Protein AF-A0A0G1FTA7-F1 (afdb_monomer)

Sequence (107 aa):
MQTLLKISLTAVGEYDKNKLSAQDKYTGKTVQTTGYIKNISNDITGKYYLSLNPNNDQYYFGTTIACYFNEKGDLTTLSNGQSVTVVGTMRDMSIGIIDMQDCQLVK

Foldseek 3Di:
DQDEAEDECCLLVVCVVPQVVSCVVAAFHKYKYKFFFLDWDADPVRWTWTWGDSALDNPDPAATETATEPDCPVSVVDDGSDMFIKIFGWHHDDPSYTYGYHIDTDD

Nearest PDB structures (foldseek):
  8tc9-assembly1_D  TM=6.234E-01  e=1.248E-04  Homo sapiens
  8h53-assembly1_D  TM=6.186E-01  e=1.418E-04  Homo sapiens
  8h53-assembly1_A  TM=6.164E-01  e=1.832E-04  Homo sapiens
  8tc7-assembly2_C  TM=5.902E-01  e=1.330E-04  Homo sapiens
  5xix-assembly2_C  TM=6.291E-01  e=7.971E-04  Homo sapiens

Secondary structure (DSSP, 8-state):
-PPPEE--THHHHHHHH-HHHHHHHHTT-EEEEEEEEEEEEE-TT--EEEEEESSS-TT--S-EEEEEES-SGGGGG--TT-EEEEEEEEEEEETTEEEEEEEEE--

Structure (mmCIF, N/CA/C/O backbone):
data_AF-A0A0G1FTA7-F1
#
_entry.id   AF-A0A0G1FTA7-F1
#
loop_
_atom_site.group_PDB
_atom_site.id
_atom_site.type_symbol
_atom_site.label_atom_id
_atom_site.label_alt_id
_atom_site.label_comp_id
_atom_site.label_asym_id
_atom_site.label_entity_id
_atom_site.label_seq_id
_atom_site.pdbx_PDB_ins_code
_atom_site.Cartn_x
_atom_site.Cartn_y
_atom_site.Cartn_z
_atom_site.occupancy
_atom_site.B_iso_or_equiv
_atom_site.auth_seq_id
_atom_site.auth_comp_id
_atom_site.auth_asym_id
_atom_site.auth_atom_id
_atom_site.pdbx_PDB_model_num
ATOM 1 N N . MET A 1 1 ? 4.395 -24.042 5.294 1.00 45.59 1 MET A N 1
ATOM 2 C CA . MET A 1 1 ? 4.601 -22.730 5.944 1.00 45.59 1 MET A CA 1
ATOM 3 C C . MET A 1 1 ? 5.034 -21.754 4.868 1.00 45.59 1 MET A C 1
ATOM 5 O O . MET A 1 1 ? 6.089 -21.963 4.287 1.00 45.59 1 MET A O 1
ATOM 9 N N . GLN A 1 2 ? 4.193 -20.781 4.517 1.00 54.69 2 GLN A N 1
ATOM 10 C CA . GLN A 1 2 ? 4.557 -19.748 3.546 1.00 54.69 2 GLN A CA 1
ATOM 11 C C . GLN A 1 2 ? 5.439 -18.720 4.265 1.00 54.69 2 GLN A C 1
ATOM 13 O O . GLN A 1 2 ? 5.071 -18.228 5.330 1.00 54.69 2 GLN A O 1
ATOM 18 N N . THR A 1 3 ? 6.633 -18.461 3.741 1.00 71.88 3 THR A N 1
ATOM 19 C CA . THR A 1 3 ? 7.593 -17.537 4.354 1.00 71.88 3 THR A CA 1
ATOM 20 C C . THR A 1 3 ? 7.090 -16.099 4.232 1.00 71.88 3 THR A C 1
ATOM 22 O O . THR A 1 3 ? 6.891 -15.616 3.119 1.00 71.88 3 THR A O 1
ATOM 25 N N . LEU A 1 4 ? 6.908 -15.414 5.365 1.00 79.50 4 LEU A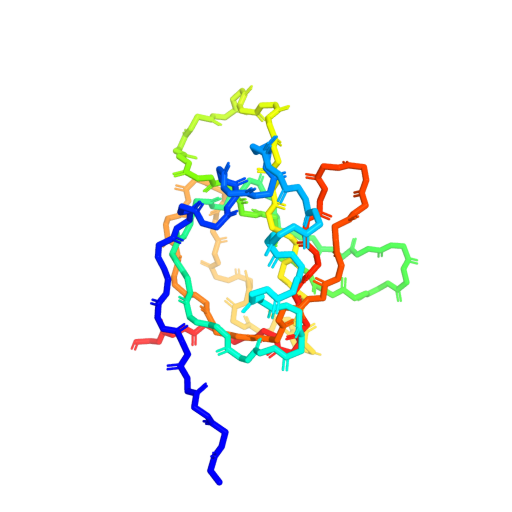 N 1
ATOM 26 C CA . LEU A 1 4 ? 6.593 -13.984 5.411 1.00 79.50 4 LEU A CA 1
ATOM 27 C C . LEU A 1 4 ? 7.838 -13.166 5.050 1.00 79.50 4 LEU A C 1
ATOM 29 O O . LEU A 1 4 ? 8.858 -13.253 5.738 1.00 79.50 4 LEU A O 1
ATOM 33 N N . LEU A 1 5 ? 7.748 -12.338 4.011 1.00 80.88 5 LEU A N 1
ATOM 34 C CA . LEU A 1 5 ? 8.820 -11.418 3.641 1.00 80.88 5 LEU A CA 1
ATOM 35 C C . LEU A 1 5 ? 8.551 -10.033 4.241 1.00 80.88 5 LEU A C 1
ATOM 37 O O . LEU A 1 5 ? 7.618 -9.341 3.842 1.00 80.88 5 LEU A O 1
ATOM 41 N N . LYS A 1 6 ? 9.376 -9.602 5.195 1.00 79.56 6 LYS A N 1
ATOM 42 C CA . LYS A 1 6 ? 9.332 -8.222 5.695 1.00 79.56 6 LYS A CA 1
ATOM 43 C C . LYS A 1 6 ? 10.091 -7.321 4.727 1.00 79.56 6 LYS A C 1
ATOM 45 O O . LYS A 1 6 ? 11.285 -7.524 4.516 1.00 79.56 6 LYS A O 1
ATOM 50 N N . ILE A 1 7 ? 9.406 -6.342 4.153 1.00 69.25 7 ILE A N 1
ATOM 51 C CA . ILE A 1 7 ? 9.979 -5.352 3.239 1.00 69.25 7 ILE A CA 1
ATOM 52 C C . ILE A 1 7 ? 9.658 -3.951 3.756 1.00 69.25 7 ILE A C 1
ATOM 54 O O . ILE A 1 7 ? 8.581 -3.706 4.292 1.00 69.25 7 ILE A O 1
ATOM 58 N N . SER A 1 8 ? 10.561 -2.996 3.578 1.00 65.56 8 SER A N 1
ATOM 59 C CA . SER A 1 8 ? 10.154 -1.590 3.574 1.00 65.56 8 SER A CA 1
ATOM 60 C C . SER A 1 8 ? 9.525 -1.262 2.212 1.00 65.56 8 SER A C 1
ATOM 62 O O . SER A 1 8 ? 9.582 -2.068 1.279 1.00 65.56 8 SER A O 1
ATOM 64 N N . LEU A 1 9 ? 8.937 -0.074 2.050 1.00 63.09 9 LEU A N 1
ATOM 65 C CA . LEU A 1 9 ? 8.440 0.395 0.747 1.00 63.09 9 LEU A CA 1
ATOM 66 C C . LEU A 1 9 ? 9.536 0.573 -0.324 1.00 63.09 9 LEU A C 1
ATOM 68 O O . LEU A 1 9 ? 9.256 1.050 -1.418 1.00 63.09 9 LEU A O 1
ATOM 72 N N . THR A 1 10 ? 10.767 0.117 -0.075 1.00 63.94 10 THR A N 1
ATOM 73 C CA . THR A 1 10 ? 11.791 -0.085 -1.108 1.00 63.94 10 THR A CA 1
ATOM 74 C C . THR A 1 10 ? 11.303 -0.958 -2.259 1.00 63.94 10 THR A C 1
ATOM 76 O O . THR A 1 10 ? 11.789 -0.783 -3.372 1.00 63.94 10 THR A O 1
ATOM 79 N N . ALA A 1 11 ? 10.313 -1.834 -2.040 1.00 71.94 11 ALA A N 1
ATOM 80 C CA . ALA A 1 11 ? 9.684 -2.573 -3.130 1.00 71.94 11 ALA A CA 1
ATOM 81 C C . ALA A 1 11 ? 9.123 -1.642 -4.217 1.00 71.94 11 ALA A C 1
ATOM 83 O O . ALA A 1 11 ? 9.334 -1.931 -5.388 1.00 71.94 11 ALA A O 1
ATOM 84 N N . VAL A 1 12 ? 8.516 -0.499 -3.866 1.00 85.94 12 VAL A N 1
ATOM 85 C CA . VAL A 1 12 ? 8.057 0.503 -4.850 1.00 85.94 12 VAL A CA 1
ATOM 86 C C . VAL A 1 12 ? 9.212 0.968 -5.737 1.00 85.94 12 VAL A C 1
ATOM 88 O O . VAL A 1 12 ? 9.107 0.922 -6.958 1.00 85.94 12 VAL A O 1
ATOM 91 N N . GLY A 1 13 ? 10.353 1.316 -5.135 1.00 88.75 13 GLY A N 1
ATOM 92 C CA . GLY A 1 13 ? 11.543 1.722 -5.887 1.00 88.75 13 GLY A CA 1
ATOM 93 C C . GLY A 1 13 ? 12.137 0.599 -6.748 1.00 88.75 13 GLY A C 1
ATOM 94 O O . GLY A 1 13 ? 12.701 0.868 -7.808 1.00 88.75 13 GLY A O 1
ATOM 95 N N . GLU A 1 14 ? 12.004 -0.665 -6.335 1.00 91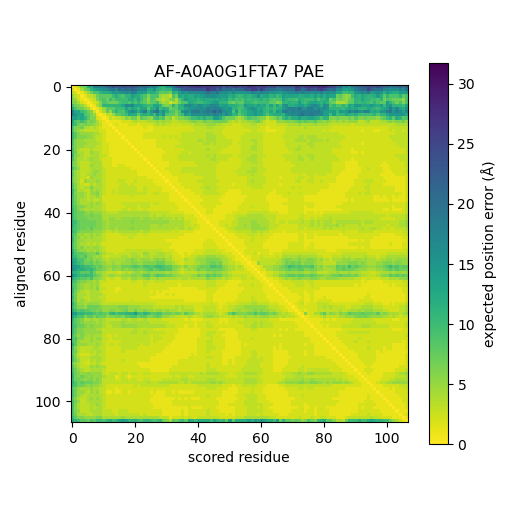.81 14 GLU A N 1
ATOM 96 C CA . GLU A 1 14 ? 12.397 -1.814 -7.160 1.00 91.81 14 GLU A CA 1
ATOM 97 C C . GLU A 1 14 ? 11.473 -1.986 -8.375 1.00 91.81 14 GLU A C 1
ATOM 99 O O . GLU A 1 14 ? 11.976 -2.239 -9.471 1.00 91.81 14 GLU A O 1
ATOM 104 N N . TYR A 1 15 ? 10.160 -1.789 -8.212 1.00 93.00 15 TYR A N 1
ATOM 105 C CA . TYR A 1 15 ? 9.200 -1.788 -9.322 1.00 93.00 15 TYR A CA 1
ATOM 106 C C . TYR A 1 15 ? 9.457 -0.639 -10.307 1.00 93.00 15 TYR A C 1
ATOM 108 O O . TYR A 1 15 ? 9.462 -0.881 -11.515 1.00 93.00 15 TYR A O 1
ATOM 116 N N . ASP A 1 16 ? 9.742 0.569 -9.809 1.00 92.06 16 ASP A N 1
ATOM 117 C CA 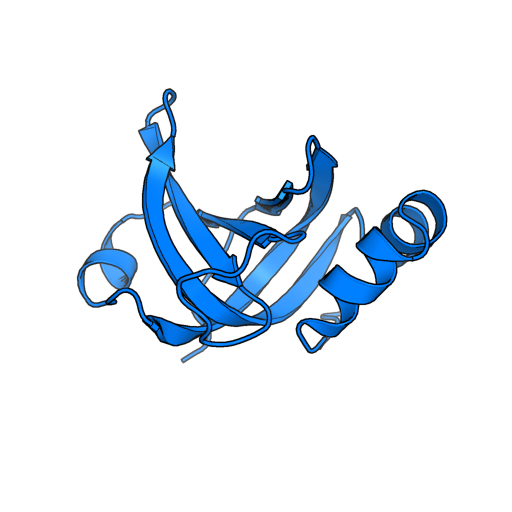. ASP A 1 16 ? 10.098 1.730 -10.640 1.00 92.06 16 ASP A CA 1
ATOM 118 C C . ASP A 1 16 ? 11.391 1.492 -11.431 1.00 92.06 16 ASP A C 1
ATOM 120 O O . ASP A 1 16 ? 11.501 1.855 -12.602 1.00 92.06 16 ASP A O 1
ATOM 124 N N . LYS A 1 17 ? 12.384 0.858 -10.799 1.00 93.56 17 LYS A N 1
ATOM 125 C CA . LYS A 1 17 ? 13.681 0.576 -11.420 1.00 93.56 17 LYS A CA 1
ATOM 126 C C . LYS A 1 17 ? 13.604 -0.549 -12.451 1.00 93.56 17 LYS A C 1
ATOM 128 O O . LYS A 1 17 ? 14.248 -0.465 -13.495 1.00 93.56 17 LYS A O 1
ATOM 133 N N . ASN A 1 18 ? 12.910 -1.638 -12.124 1.00 94.69 18 ASN A N 1
ATOM 134 C CA . ASN A 1 18 ? 12.757 -2.806 -12.987 1.00 94.69 18 ASN A CA 1
ATOM 135 C C . ASN A 1 18 ? 11.540 -3.642 -12.555 1.00 94.69 18 ASN A C 1
ATOM 137 O O . ASN A 1 18 ? 11.667 -4.578 -11.760 1.00 94.69 18 ASN A O 1
ATOM 141 N N . LYS A 1 19 ? 10.375 -3.342 -13.147 1.00 93.31 19 LYS A N 1
ATOM 142 C CA . LYS A 1 19 ? 9.118 -4.066 -12.906 1.00 93.31 19 LYS A CA 1
ATOM 143 C C . LYS A 1 19 ? 9.281 -5.586 -13.002 1.00 93.31 19 LYS A C 1
ATOM 145 O O . LYS A 1 19 ? 8.837 -6.282 -12.099 1.00 93.31 19 LYS A O 1
ATOM 150 N N . LEU A 1 20 ? 9.897 -6.097 -14.071 1.00 95.56 20 LEU A N 1
ATOM 151 C CA . LEU A 1 20 ? 9.966 -7.543 -14.330 1.00 95.56 20 LEU A CA 1
ATOM 152 C C . LEU A 1 20 ? 10.750 -8.268 -13.230 1.00 95.56 20 LEU A C 1
ATOM 154 O O . LEU A 1 20 ? 10.287 -9.258 -12.671 1.00 95.56 20 LEU A O 1
ATOM 158 N N . SER A 1 21 ? 11.901 -7.712 -12.845 1.00 95.44 21 SER A N 1
ATOM 159 C CA . SER A 1 21 ? 12.700 -8.272 -11.752 1.00 95.44 21 SER A CA 1
ATOM 160 C C . SER A 1 21 ? 11.978 -8.194 -10.403 1.00 95.44 21 SER A C 1
ATOM 162 O O . SER A 1 21 ? 12.116 -9.106 -9.586 1.00 95.44 21 SER A O 1
ATOM 164 N N . ALA A 1 22 ? 11.225 -7.120 -10.152 1.00 93.44 22 ALA A N 1
ATOM 165 C CA . ALA A 1 22 ? 10.444 -6.978 -8.929 1.00 93.44 22 ALA A CA 1
ATOM 166 C C . ALA A 1 22 ? 9.277 -7.981 -8.883 1.00 93.44 22 ALA A C 1
ATOM 168 O O . ALA A 1 22 ? 9.051 -8.599 -7.842 1.00 93.44 22 ALA A O 1
ATOM 169 N N . GLN A 1 23 ? 8.583 -8.208 -10.003 1.00 92.94 23 GLN A N 1
ATOM 170 C CA . GLN A 1 23 ? 7.522 -9.215 -10.103 1.00 92.94 23 GLN A CA 1
ATOM 171 C C . GLN A 1 23 ? 8.045 -10.615 -9.766 1.00 92.94 23 GLN A C 1
ATOM 173 O O . GLN A 1 23 ? 7.499 -11.260 -8.872 1.00 92.94 23 GLN A O 1
ATOM 178 N N . ASP A 1 24 ? 9.150 -11.046 -10.381 1.00 94.94 24 ASP A N 1
ATOM 179 C CA . ASP A 1 24 ? 9.769 -12.350 -10.086 1.00 94.94 24 ASP A CA 1
ATOM 180 C C . ASP A 1 24 ? 10.123 -12.497 -8.597 1.00 94.94 24 ASP A C 1
ATOM 182 O O . ASP A 1 24 ? 10.047 -13.579 -8.003 1.00 94.94 24 ASP A O 1
ATOM 186 N N . LYS A 1 25 ? 10.506 -11.387 -7.960 1.00 92.50 25 LYS A N 1
ATOM 187 C CA . LYS A 1 25 ? 10.894 -11.366 -6.552 1.00 92.50 25 LYS A CA 1
ATOM 188 C C . LYS A 1 25 ? 9.702 -11.369 -5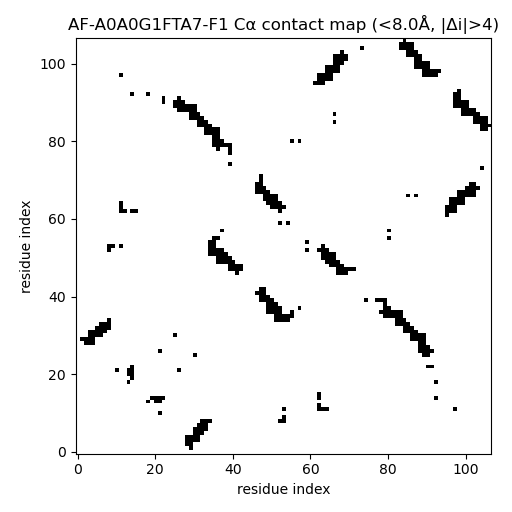.599 1.00 92.50 25 LYS A C 1
ATOM 190 O O . LYS A 1 25 ? 9.836 -11.970 -4.529 1.00 92.50 25 LYS A O 1
ATOM 195 N N . TYR A 1 26 ? 8.587 -10.719 -5.927 1.00 93.56 26 TYR A N 1
ATOM 196 C CA . TYR A 1 26 ? 7.518 -10.427 -4.963 1.00 93.56 26 TYR A CA 1
ATOM 197 C C . TYR A 1 26 ? 6.162 -11.039 -5.299 1.00 93.56 26 TYR A C 1
ATOM 199 O O . TYR A 1 26 ? 5.433 -11.387 -4.371 1.00 93.56 26 TYR A O 1
ATOM 207 N N . THR A 1 27 ? 5.799 -11.182 -6.573 1.00 94.19 27 THR A N 1
ATOM 208 C CA . THR A 1 27 ? 4.463 -11.641 -6.964 1.00 94.19 27 THR A CA 1
ATOM 209 C C . THR A 1 27 ? 4.165 -13.027 -6.382 1.00 94.19 27 THR A C 1
ATOM 211 O O . THR A 1 27 ? 4.98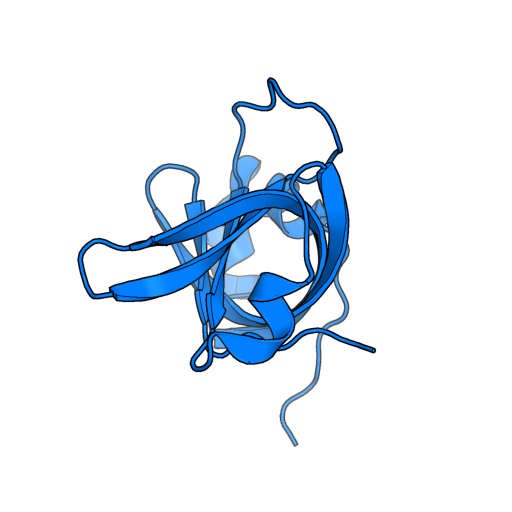5 -13.943 -6.419 1.00 94.19 27 THR A O 1
ATOM 214 N N . GLY A 1 28 ? 2.979 -13.172 -5.790 1.00 95.75 28 GLY A N 1
ATOM 215 C CA . GLY A 1 28 ? 2.529 -14.394 -5.122 1.00 95.75 28 GLY A CA 1
ATOM 216 C C . GLY A 1 28 ? 3.084 -14.600 -3.709 1.00 95.75 28 GLY A C 1
ATOM 217 O O . GLY A 1 28 ? 2.696 -15.569 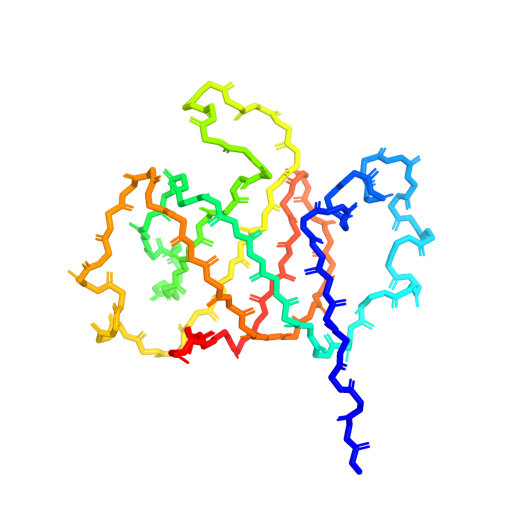-3.054 1.00 95.75 28 GLY A O 1
ATOM 218 N N . LYS A 1 29 ? 3.957 -13.715 -3.209 1.00 94.81 29 LYS A N 1
ATOM 219 C CA . LYS A 1 29 ? 4.478 -13.781 -1.837 1.00 94.81 29 LYS A CA 1
ATOM 220 C C . LYS A 1 29 ? 3.650 -12.931 -0.885 1.00 94.81 29 LYS A C 1
ATOM 222 O O . LYS A 1 29 ? 3.218 -11.829 -1.225 1.00 94.81 29 LYS A O 1
ATOM 227 N N . THR A 1 30 ? 3.519 -13.425 0.341 1.00 95.38 30 THR A N 1
ATOM 228 C CA . THR A 1 30 ? 2.989 -12.655 1.464 1.00 95.38 30 THR A CA 1
ATOM 229 C C . THR A 1 30 ? 4.079 -11.738 1.999 1.00 95.38 30 THR A C 1
ATOM 231 O O . THR A 1 30 ? 5.129 -12.206 2.456 1.00 95.38 30 THR A O 1
ATOM 234 N N . VAL A 1 31 ? 3.837 -10.433 1.937 1.00 93.44 31 VAL A N 1
ATOM 235 C CA . VAL A 1 31 ? 4.769 -9.401 2.384 1.00 93.44 31 VAL A CA 1
ATOM 236 C C . VAL A 1 31 ? 4.169 -8.598 3.524 1.00 93.44 31 VAL A C 1
ATOM 238 O O . VAL A 1 31 ? 2.966 -8.359 3.548 1.00 93.44 31 VAL A O 1
ATOM 241 N N . GLN A 1 32 ? 5.017 -8.156 4.446 1.00 94.94 32 GLN A N 1
ATOM 242 C CA . GLN A 1 32 ? 4.685 -7.116 5.414 1.00 94.94 32 GLN A CA 1
ATOM 243 C C . GLN A 1 32 ? 5.413 -5.835 5.010 1.00 94.94 32 GLN A C 1
ATOM 245 O O . GLN A 1 32 ? 6.630 -5.880 4.826 1.00 94.94 32 GLN A O 1
ATOM 250 N N . THR A 1 33 ? 4.696 -4.717 4.891 1.00 93.69 33 THR A N 1
ATOM 251 C CA . THR A 1 33 ? 5.264 -3.420 4.503 1.00 93.69 33 THR A CA 1
ATOM 252 C C . THR A 1 33 ? 4.662 -2.259 5.285 1.00 93.69 33 THR A C 1
ATOM 254 O O . THR A 1 33 ? 3.540 -2.352 5.778 1.00 93.69 33 THR A O 1
ATOM 257 N N . THR A 1 34 ? 5.415 -1.167 5.406 1.00 94.44 34 THR A N 1
ATOM 258 C CA . THR A 1 34 ? 5.009 0.057 6.107 1.00 94.44 34 THR A CA 1
ATOM 259 C C . THR A 1 34 ? 4.954 1.213 5.122 1.00 94.44 34 THR A C 1
ATOM 261 O O . THR A 1 34 ? 5.910 1.400 4.369 1.00 94.44 34 THR A O 1
ATOM 264 N N . GLY A 1 35 ? 3.873 1.995 5.158 1.00 93.88 35 GLY A N 1
ATOM 265 C CA . GLY A 1 35 ? 3.637 3.121 4.258 1.00 93.88 35 GLY A CA 1
ATOM 266 C C . GLY A 1 35 ? 2.740 4.204 4.812 1.00 93.88 35 GLY A C 1
ATOM 267 O O . GLY A 1 35 ? 2.126 4.033 5.861 1.00 93.88 35 GLY A O 1
ATOM 268 N N . TYR A 1 36 ? 2.650 5.305 4.072 1.00 95.75 36 TYR A N 1
ATOM 269 C CA . TYR A 1 36 ? 1.794 6.439 4.407 1.00 95.75 36 TYR A CA 1
ATOM 270 C C . TYR A 1 36 ? 0.508 6.388 3.593 1.00 95.75 36 TYR A C 1
ATOM 272 O O . TYR A 1 36 ? 0.546 6.219 2.374 1.00 95.75 36 TYR A O 1
ATOM 280 N N . ILE A 1 37 ? -0.634 6.539 4.255 1.00 96.88 37 ILE A N 1
ATOM 281 C CA . ILE A 1 37 ? -1.939 6.471 3.600 1.00 96.88 37 ILE A CA 1
ATOM 282 C C . ILE A 1 37 ? -2.150 7.707 2.718 1.00 96.88 37 ILE A C 1
ATOM 284 O O . ILE A 1 37 ? -2.283 8.821 3.219 1.00 96.88 37 ILE A O 1
ATOM 288 N N . LYS A 1 38 ? -2.243 7.507 1.403 1.00 96.19 38 LYS A N 1
ATOM 289 C CA . LYS A 1 38 ? -2.665 8.530 0.436 1.00 96.19 38 LYS A CA 1
ATOM 290 C C . LYS A 1 38 ? -4.184 8.598 0.306 1.00 96.19 38 LYS A C 1
ATOM 292 O O . LYS A 1 38 ? -4.738 9.683 0.154 1.00 96.19 38 LYS A O 1
ATOM 297 N N . ASN A 1 39 ? -4.844 7.442 0.316 1.00 96.62 39 ASN A N 1
ATOM 298 C CA . ASN A 1 39 ? -6.292 7.3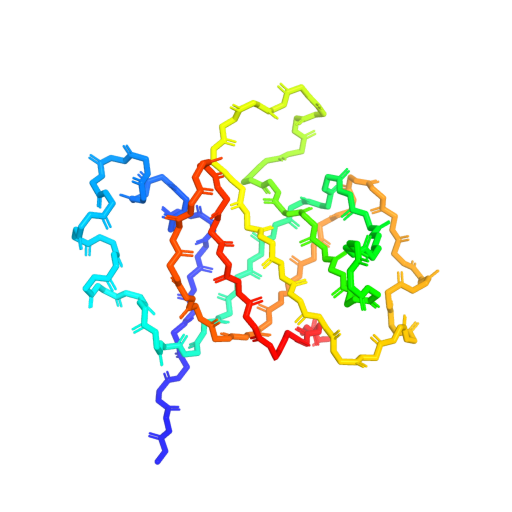43 0.169 1.00 96.62 39 ASN A CA 1
ATOM 299 C C . ASN A 1 39 ? -6.848 6.131 0.925 1.00 96.62 39 ASN A C 1
ATOM 301 O O . ASN A 1 39 ? -6.199 5.084 0.976 1.00 96.62 39 ASN A O 1
ATOM 305 N N . ILE A 1 40 ? -8.074 6.270 1.428 1.00 98.12 40 ILE A N 1
ATOM 306 C CA . ILE A 1 40 ? -8.874 5.222 2.072 1.00 98.12 40 ILE A CA 1
ATOM 307 C C . ILE A 1 40 ? -10.214 5.203 1.346 1.00 98.12 40 ILE A C 1
ATOM 309 O O . ILE A 1 40 ? -10.981 6.163 1.438 1.00 98.12 40 ILE A O 1
ATOM 313 N N . SER A 1 41 ? -10.503 4.154 0.581 1.00 97.44 41 SER A N 1
ATOM 314 C CA . SER A 1 41 ? -11.724 4.135 -0.227 1.00 97.44 41 SER A CA 1
ATOM 315 C C . SER A 1 41 ? -12.152 2.721 -0.610 1.00 97.44 41 SER A C 1
ATOM 317 O O . SER A 1 41 ? -11.575 1.735 -0.150 1.00 97.44 41 SER A O 1
ATOM 319 N N . ASN A 1 42 ? -13.182 2.626 -1.444 1.00 96.62 42 ASN A N 1
ATOM 320 C CA . ASN A 1 42 ? -13.528 1.417 -2.173 1.00 96.62 42 ASN A CA 1
ATOM 321 C C . ASN A 1 42 ? -13.331 1.642 -3.673 1.00 96.62 42 ASN A C 1
ATOM 323 O O . ASN A 1 42 ? -13.520 2.751 -4.172 1.00 96.62 42 ASN A O 1
ATOM 327 N N . ASP A 1 43 ? -12.968 0.589 -4.395 1.00 93.88 43 ASP A N 1
ATOM 328 C CA . ASP A 1 43 ? -12.948 0.634 -5.852 1.00 93.88 43 ASP A CA 1
ATOM 329 C C . ASP A 1 43 ? -14.376 0.598 -6.436 1.00 93.88 43 ASP A C 1
ATOM 331 O O . ASP A 1 43 ? -15.380 0.512 -5.717 1.00 93.88 43 ASP A O 1
ATOM 335 N N . ILE A 1 44 ? -14.469 0.643 -7.767 1.00 93.69 44 ILE A N 1
ATOM 336 C CA . ILE A 1 44 ? -15.742 0.598 -8.504 1.00 93.69 44 ILE A CA 1
ATOM 337 C C . ILE A 1 44 ? -16.520 -0.716 -8.317 1.00 93.69 44 ILE A C 1
ATOM 339 O O . ILE A 1 44 ? -17.707 -0.769 -8.627 1.00 93.69 44 ILE A O 1
ATOM 343 N N . THR A 1 45 ? -15.868 -1.770 -7.822 1.00 94.00 45 THR A N 1
ATOM 344 C CA . THR A 1 45 ? -16.476 -3.073 -7.509 1.00 94.00 45 THR A CA 1
ATOM 345 C C . THR A 1 45 ? -16.890 -3.189 -6.040 1.00 94.00 45 THR A C 1
ATOM 347 O O . THR A 1 45 ? -17.481 -4.191 -5.643 1.00 94.00 45 THR A O 1
ATOM 350 N N . GLY A 1 46 ? -16.609 -2.162 -5.232 1.00 94.69 46 GLY A N 1
ATOM 351 C CA . GLY A 1 46 ? -16.915 -2.118 -3.806 1.00 94.69 46 GLY A CA 1
ATOM 352 C C . GLY A 1 46 ? -15.828 -2.708 -2.905 1.00 94.69 46 GLY A C 1
ATOM 353 O O . GLY A 1 46 ? -16.038 -2.762 -1.693 1.00 94.69 46 GLY A O 1
ATOM 354 N N . LYS A 1 47 ? -14.668 -3.119 -3.439 1.00 96.19 47 LYS A N 1
ATOM 355 C CA . LYS A 1 47 ? -13.567 -3.637 -2.613 1.00 96.19 47 LYS A CA 1
ATOM 356 C C . LYS A 1 47 ? -12.859 -2.506 -1.887 1.00 96.19 47 LYS A C 1
ATOM 358 O O . LYS A 1 47 ? -12.428 -1.538 -2.511 1.00 96.19 47 LYS A O 1
ATOM 363 N N . TYR A 1 48 ? -12.713 -2.646 -0.575 1.00 98.19 48 TYR A N 1
ATOM 364 C CA . TYR A 1 48 ? -12.037 -1.660 0.262 1.00 98.19 48 TYR A CA 1
ATOM 365 C C . TYR A 1 48 ? -10.530 -1.710 0.044 1.00 98.19 48 TYR A C 1
ATOM 367 O O . TYR A 1 48 ? -9.958 -2.796 -0.048 1.00 98.19 48 TYR A O 1
ATOM 375 N N . TYR A 1 49 ? -9.876 -0.554 0.001 1.00 98.19 49 TYR A N 1
ATOM 376 C CA . TYR A 1 49 ? -8.430 -0.496 -0.136 1.00 98.19 49 TYR A CA 1
ATOM 377 C C . TYR A 1 49 ? -7.806 0.717 0.554 1.00 98.19 49 TYR A C 1
ATOM 379 O O . TYR A 1 49 ? -8.435 1.763 0.744 1.00 98.19 49 TYR A O 1
ATOM 387 N N . LEU A 1 50 ? -6.525 0.563 0.884 1.00 98.00 50 LEU A N 1
ATOM 388 C CA . LEU A 1 50 ? -5.617 1.656 1.209 1.00 98.00 50 LEU A CA 1
ATOM 389 C C . LEU A 1 50 ? -4.675 1.891 0.030 1.00 98.00 50 LEU A C 1
ATOM 391 O O . LEU A 1 50 ? -4.053 0.947 -0.457 1.00 98.00 50 LEU A O 1
ATOM 395 N N . SER A 1 51 ? -4.533 3.142 -0.403 1.00 96.75 51 SER A N 1
ATOM 396 C CA . SER A 1 51 ? -3.423 3.556 -1.268 1.00 96.75 51 SER A CA 1
ATOM 397 C C . SER A 1 51 ? -2.263 4.007 -0.389 1.00 96.75 51 SER A C 1
ATOM 399 O O . SER A 1 51 ? -2.442 4.902 0.439 1.00 96.75 51 SER A O 1
ATOM 401 N N . LEU A 1 52 ? -1.097 3.386 -0.547 1.00 96.38 52 LEU A N 1
ATOM 402 C CA . LEU A 1 52 ? 0.082 3.619 0.282 1.00 96.38 52 LEU A CA 1
ATOM 403 C C . LEU A 1 52 ? 1.221 4.235 -0.537 1.00 96.38 52 LEU A C 1
ATOM 405 O O . LEU A 1 52 ? 1.636 3.682 -1.561 1.00 96.38 52 LEU A O 1
ATOM 409 N N . ASN A 1 53 ? 1.752 5.348 -0.035 1.00 94.62 53 ASN A N 1
ATOM 410 C CA . ASN A 1 53 ? 2.930 6.035 -0.554 1.00 94.62 53 ASN A CA 1
ATOM 411 C C . ASN A 1 53 ? 4.197 5.637 0.225 1.00 94.62 53 ASN A C 1
ATOM 413 O O . ASN A 1 53 ? 4.123 5.407 1.440 1.00 94.62 53 ASN A O 1
ATOM 417 N N . PRO A 1 54 ? 5.380 5.646 -0.426 1.00 92.38 54 PRO A N 1
ATOM 418 C CA . PRO A 1 54 ? 6.675 5.407 0.226 1.00 92.38 54 PRO A CA 1
ATOM 419 C C . PRO A 1 54 ? 7.081 6.503 1.217 1.00 92.38 54 PRO A C 1
ATOM 421 O O . PRO A 1 54 ? 7.943 6.275 2.064 1.00 92.38 54 PRO A O 1
ATOM 424 N N . ASN A 1 55 ? 6.480 7.687 1.125 1.00 90.38 55 ASN A N 1
ATOM 425 C CA . ASN A 1 55 ? 6.737 8.825 1.999 1.00 90.38 55 ASN A CA 1
ATOM 426 C C . ASN A 1 55 ? 5.434 9.597 2.274 1.00 90.38 55 ASN A C 1
ATOM 428 O O . ASN A 1 55 ? 4.406 9.342 1.647 1.00 90.38 55 ASN A O 1
ATOM 432 N N . ASN A 1 56 ? 5.486 10.544 3.213 1.00 90.12 56 ASN A N 1
ATOM 433 C CA . ASN A 1 56 ? 4.336 11.369 3.593 1.00 90.12 56 ASN A CA 1
ATOM 434 C C . ASN A 1 56 ? 4.143 12.608 2.693 1.00 90.12 56 ASN A C 1
ATOM 436 O O . ASN A 1 56 ? 3.555 13.600 3.122 1.00 90.12 56 ASN A O 1
ATOM 440 N N . ASP A 1 57 ? 4.687 12.608 1.474 1.00 89.12 57 ASP A N 1
ATOM 441 C CA . ASP A 1 57 ? 4.453 13.705 0.540 1.00 89.12 57 ASP A CA 1
ATOM 442 C C . ASP A 1 57 ? 3.063 13.556 -0.092 1.00 89.12 57 ASP A C 1
ATOM 444 O O . ASP A 1 57 ? 2.789 12.631 -0.862 1.00 89.12 57 ASP A O 1
ATOM 448 N N . GLN A 1 58 ? 2.175 14.496 0.231 1.00 80.06 58 GLN A N 1
ATOM 449 C CA . GLN A 1 58 ? 0.825 14.576 -0.330 1.00 80.06 58 GLN A CA 1
ATOM 450 C C . GLN A 1 58 ? 0.820 14.759 -1.858 1.00 80.06 58 GLN A C 1
ATOM 452 O O . GLN A 1 58 ? -0.162 14.402 -2.512 1.00 80.06 58 GLN A O 1
ATOM 457 N N . TYR A 1 59 ? 1.914 15.266 -2.435 1.00 87.00 59 TYR A N 1
ATOM 458 C CA . TYR A 1 59 ? 2.082 15.465 -3.876 1.00 87.00 59 TYR A CA 1
ATOM 459 C C . TYR A 1 59 ? 2.843 14.326 -4.560 1.00 87.00 59 TYR A C 1
ATOM 461 O O . TYR A 1 59 ? 3.170 14.426 -5.744 1.00 87.00 59 TYR A O 1
ATOM 469 N N . TYR A 1 60 ? 3.095 13.218 -3.857 1.00 87.56 60 TYR A N 1
ATOM 470 C CA . TYR A 1 60 ? 3.754 12.063 -4.446 1.00 87.56 60 TYR A CA 1
ATOM 471 C C . TYR A 1 60 ? 2.965 11.512 -5.648 1.00 87.56 60 TYR A C 1
ATOM 473 O O . TYR A 1 60 ? 1.797 11.101 -5.543 1.00 87.56 60 TYR A O 1
ATOM 481 N N . PHE A 1 61 ? 3.651 11.485 -6.793 1.00 84.62 61 PHE A N 1
ATOM 482 C CA . PHE A 1 61 ? 3.121 11.075 -8.096 1.00 84.62 61 PHE A CA 1
ATOM 483 C C . PHE A 1 61 ? 3.836 9.838 -8.676 1.00 84.62 61 PHE A C 1
ATOM 485 O O . PHE A 1 61 ? 3.780 9.591 -9.876 1.00 84.62 61 PHE A O 1
ATOM 492 N N . GLY A 1 62 ? 4.547 9.079 -7.840 1.00 89.81 62 GLY A N 1
ATOM 493 C CA . GLY A 1 62 ? 5.215 7.844 -8.257 1.00 89.81 62 GLY A CA 1
ATOM 494 C C . GLY A 1 62 ? 4.365 6.594 -8.031 1.00 89.81 62 GLY A C 1
ATOM 495 O O . GLY A 1 62 ? 3.156 6.675 -7.792 1.00 89.81 62 GLY A O 1
ATOM 496 N N . THR A 1 63 ? 5.018 5.434 -8.087 1.00 94.31 63 THR A N 1
ATOM 497 C CA . THR A 1 63 ? 4.367 4.140 -7.894 1.00 94.31 63 THR A CA 1
ATOM 498 C C . THR A 1 63 ? 3.822 3.973 -6.473 1.00 94.31 63 THR A C 1
ATOM 500 O O . THR A 1 63 ? 4.472 4.297 -5.483 1.00 94.31 63 THR A O 1
ATOM 503 N N . THR A 1 64 ? 2.609 3.444 -6.347 1.00 95.06 64 THR A N 1
ATOM 504 C CA . THR A 1 64 ? 1.938 3.240 -5.050 1.00 95.06 64 THR A CA 1
ATOM 505 C C . THR A 1 64 ? 1.556 1.782 -4.849 1.00 95.06 64 THR A C 1
ATOM 507 O O . THR A 1 64 ? 1.535 1.005 -5.801 1.00 95.06 64 THR A O 1
ATOM 510 N N . ILE A 1 65 ? 1.240 1.404 -3.611 1.00 96.50 65 ILE A N 1
ATOM 511 C CA . ILE A 1 65 ? 0.615 0.108 -3.319 1.00 96.50 65 ILE A CA 1
ATOM 512 C C . ILE A 1 65 ? -0.878 0.324 -3.081 1.00 96.50 65 ILE A C 1
ATOM 514 O O . ILE A 1 65 ? -1.251 1.153 -2.251 1.00 96.50 65 ILE A O 1
ATOM 518 N N . ALA A 1 66 ? -1.726 -0.440 -3.765 1.00 97.38 66 ALA A N 1
ATOM 519 C CA . ALA A 1 66 ? -3.133 -0.595 -3.417 1.00 97.38 66 ALA A CA 1
ATOM 520 C C . ALA A 1 66 ? -3.299 -1.878 -2.595 1.00 97.38 66 ALA A C 1
ATOM 522 O O . ALA A 1 66 ? -3.193 -2.985 -3.121 1.00 97.38 66 ALA A O 1
ATOM 523 N N . CYS A 1 67 ? -3.527 -1.729 -1.292 1.00 97.75 67 CYS A N 1
ATOM 524 C CA . CYS A 1 67 ? -3.730 -2.845 -0.374 1.00 97.75 67 CYS A CA 1
ATOM 525 C C . CYS A 1 67 ? -5.229 -3.082 -0.189 1.00 97.75 67 CYS A C 1
ATOM 527 O O . CYS A 1 67 ? -5.893 -2.251 0.429 1.00 97.75 67 CYS A O 1
ATOM 529 N N . TYR A 1 68 ? -5.761 -4.177 -0.727 1.00 98.19 68 TYR A N 1
ATOM 530 C CA . TYR A 1 68 ? -7.184 -4.510 -0.688 1.00 98.19 68 TYR A CA 1
ATOM 531 C C . TYR A 1 68 ? -7.547 -5.344 0.541 1.00 98.19 68 TYR A C 1
ATOM 533 O O . TYR A 1 68 ? -6.885 -6.333 0.855 1.00 98.19 68 TYR A O 1
ATOM 541 N N . PHE A 1 69 ? -8.638 -4.967 1.203 1.00 97.75 69 PHE A N 1
ATOM 542 C CA . PHE A 1 69 ? -9.136 -5.572 2.435 1.00 97.75 69 PHE A CA 1
ATOM 543 C C . PHE A 1 69 ? -10.511 -6.203 2.212 1.00 97.75 69 PHE A C 1
ATOM 545 O O . PHE A 1 69 ? -11.357 -5.657 1.503 1.00 97.75 69 PHE A O 1
ATOM 552 N N . ASN A 1 70 ? -10.751 -7.330 2.884 1.00 95.31 70 ASN A N 1
ATOM 553 C CA . ASN A 1 70 ? -12.039 -8.027 2.837 1.00 95.31 70 ASN A CA 1
ATOM 554 C C . ASN A 1 70 ? -13.095 -7.378 3.748 1.00 95.31 70 ASN A C 1
ATOM 556 O O . ASN A 1 70 ? -14.290 -7.520 3.503 1.00 95.31 70 ASN A O 1
ATOM 560 N N . GLU A 1 71 ? -12.668 -6.636 4.775 1.00 93.94 71 GLU A N 1
ATOM 561 C CA . GLU A 1 71 ? -13.555 -6.007 5.753 1.00 93.94 71 GLU A CA 1
ATOM 562 C C . GLU A 1 71 ? -13.231 -4.524 5.945 1.00 93.94 71 GLU A C 1
ATOM 564 O O . GLU A 1 71 ? -12.074 -4.104 5.922 1.00 93.94 71 GLU A O 1
ATOM 569 N N . LYS A 1 72 ? -14.277 -3.723 6.175 1.00 94.12 72 LYS A N 1
ATOM 570 C CA . LYS A 1 72 ? -14.175 -2.269 6.357 1.00 94.12 72 LYS A CA 1
ATOM 571 C C . LYS A 1 72 ? -13.702 -1.856 7.759 1.00 94.12 72 LYS A C 1
ATOM 573 O O . LYS A 1 72 ? -13.170 -0.762 7.907 1.00 94.12 72 LYS A O 1
ATOM 578 N N . GLY A 1 73 ? -13.932 -2.692 8.777 1.00 93.19 73 GLY A N 1
ATOM 579 C CA . GLY A 1 73 ? -13.926 -2.300 10.196 1.00 93.19 73 GLY A CA 1
ATOM 580 C C . GLY A 1 73 ? -12.690 -1.519 10.642 1.00 93.19 73 GLY A C 1
ATOM 581 O O . GLY A 1 73 ? -12.793 -0.353 11.016 1.00 93.19 73 GLY A O 1
ATOM 582 N N . ASP A 1 74 ? -11.511 -2.126 10.540 1.00 89.06 74 ASP A N 1
ATOM 583 C CA . ASP A 1 74 ? -10.266 -1.498 10.996 1.00 89.06 74 ASP A CA 1
ATOM 584 C C . ASP A 1 74 ? -9.911 -0.227 10.184 1.00 89.06 74 ASP A C 1
ATOM 586 O O . ASP A 1 74 ? -9.304 0.707 10.714 1.00 89.06 74 ASP A O 1
ATOM 590 N N . LEU A 1 75 ? -10.362 -0.127 8.926 1.00 96.62 75 LEU A N 1
ATOM 591 C CA . LEU A 1 75 ? -10.063 1.004 8.038 1.00 96.62 75 LEU A CA 1
ATOM 592 C C . LEU A 1 75 ? -10.763 2.304 8.449 1.00 96.62 75 LEU A C 1
ATOM 594 O O . LEU A 1 75 ? -10.237 3.382 8.185 1.00 96.62 75 LEU A O 1
ATOM 598 N N . THR A 1 76 ? -11.930 2.235 9.104 1.00 96.94 76 THR A N 1
ATOM 599 C CA . THR A 1 76 ? -12.708 3.442 9.461 1.00 96.94 76 THR A CA 1
ATOM 600 C C . THR A 1 76 ? -12.070 4.288 10.556 1.00 96.94 76 THR A C 1
ATOM 602 O O . THR A 1 76 ? -12.522 5.398 10.811 1.00 96.94 76 THR A O 1
ATOM 605 N N . THR A 1 77 ? -11.041 3.758 11.215 1.00 95.88 77 THR A N 1
ATOM 606 C CA . THR A 1 77 ? -10.298 4.446 12.280 1.00 95.88 77 THR A CA 1
ATOM 607 C C . THR A 1 77 ? -9.048 5.166 11.775 1.00 95.88 77 THR A C 1
ATOM 609 O O . THR A 1 77 ? -8.407 5.888 12.535 1.00 95.88 77 THR A O 1
ATOM 612 N N . LEU A 1 78 ? -8.692 4.967 10.503 1.00 97.50 78 LEU A N 1
ATOM 613 C CA . LEU A 1 78 ? -7.467 5.481 9.903 1.00 97.50 78 LEU A CA 1
ATOM 614 C C . LEU A 1 78 ? -7.689 6.854 9.263 1.00 97.50 78 LEU A C 1
ATOM 616 O O . LEU A 1 78 ? -8.814 7.258 8.971 1.00 97.50 78 LEU A O 1
ATOM 620 N N . SER A 1 79 ? -6.599 7.576 9.014 1.00 97.50 79 SER A N 1
ATOM 621 C CA . SER A 1 79 ? -6.620 8.876 8.332 1.00 97.50 79 SER A CA 1
ATOM 622 C C . SER A 1 79 ? -5.536 8.976 7.259 1.00 97.50 79 SER A C 1
ATOM 624 O O . SER A 1 79 ? -4.471 8.372 7.379 1.00 97.50 79 SER A O 1
ATOM 626 N N . ASN A 1 80 ? -5.781 9.772 6.213 1.00 97.12 80 ASN A N 1
ATOM 627 C CA . ASN A 1 80 ? -4.744 10.103 5.231 1.00 97.12 80 ASN A CA 1
ATOM 628 C C . ASN A 1 80 ? -3.536 10.762 5.928 1.00 97.12 80 ASN A C 1
ATOM 630 O O . ASN A 1 80 ? -3.692 11.515 6.889 1.00 97.12 80 ASN A O 1
ATOM 634 N N . GLY A 1 81 ? -2.329 10.459 5.453 1.00 95.88 81 GLY A N 1
ATOM 635 C CA . GLY A 1 81 ? -1.051 10.870 6.041 1.00 95.88 81 GLY A CA 1
ATOM 636 C C . GLY A 1 81 ? -0.575 10.000 7.211 1.00 95.88 81 GLY A C 1
ATOM 637 O O . GLY A 1 81 ? 0.588 10.083 7.607 1.00 95.88 81 GLY A O 1
ATOM 638 N N . GLN A 1 82 ? -1.430 9.130 7.758 1.00 96.31 82 GLN A N 1
ATOM 639 C CA . GLN A 1 82 ? -1.032 8.189 8.804 1.00 96.31 82 GLN A CA 1
ATOM 640 C C . GLN A 1 82 ? -0.064 7.136 8.248 1.00 96.31 82 GLN A C 1
ATOM 642 O O . GLN A 1 82 ? -0.277 6.597 7.161 1.00 96.31 82 GLN A O 1
ATOM 647 N N . SER A 1 83 ? 0.979 6.813 9.018 1.00 95.94 83 SER A N 1
ATOM 648 C CA . SER A 1 83 ? 1.841 5.659 8.746 1.00 95.94 83 SER A CA 1
ATOM 649 C C . SER A 1 83 ? 1.195 4.380 9.278 1.00 95.94 83 SER A C 1
ATOM 651 O O . SER A 1 83 ? 0.761 4.337 10.432 1.00 95.94 83 SER A O 1
ATOM 653 N N . VAL A 1 84 ? 1.130 3.340 8.451 1.00 96.38 84 VAL A N 1
ATOM 654 C CA . VAL A 1 84 ? 0.564 2.031 8.799 1.00 96.38 84 VAL A CA 1
ATOM 655 C C . VAL A 1 84 ? 1.468 0.907 8.330 1.00 96.38 84 VAL A C 1
ATOM 657 O O . VAL A 1 84 ? 2.147 1.023 7.311 1.00 96.38 84 VAL A O 1
ATOM 660 N N . THR A 1 85 ? 1.449 -0.205 9.063 1.00 96.19 85 THR A N 1
ATOM 661 C CA . THR A 1 85 ? 2.071 -1.460 8.632 1.00 96.19 85 THR A CA 1
ATOM 662 C C . THR A 1 85 ? 0.979 -2.444 8.242 1.00 96.19 85 THR A C 1
ATOM 664 O O . THR A 1 85 ? 0.049 -2.680 9.010 1.00 96.19 85 THR A O 1
ATOM 667 N N . VAL A 1 86 ? 1.096 -3.015 7.048 1.00 96.31 86 VAL A N 1
ATOM 668 C CA . VAL A 1 86 ? 0.150 -3.979 6.482 1.00 96.31 86 VAL A CA 1
ATOM 669 C C . VAL A 1 86 ? 0.861 -5.273 6.121 1.00 96.31 86 VAL A C 1
ATOM 671 O O . VAL A 1 86 ? 2.052 -5.270 5.808 1.00 96.31 86 VAL A O 1
ATOM 674 N N . VAL A 1 87 ? 0.124 -6.376 6.140 1.00 96.31 87 VAL A N 1
ATOM 675 C CA . VAL A 1 87 ? 0.539 -7.671 5.593 1.00 96.31 87 VAL A CA 1
ATOM 676 C C . VAL A 1 87 ? -0.482 -8.144 4.566 1.00 96.31 87 VAL A C 1
ATOM 678 O O . VAL A 1 87 ? -1.661 -7.850 4.714 1.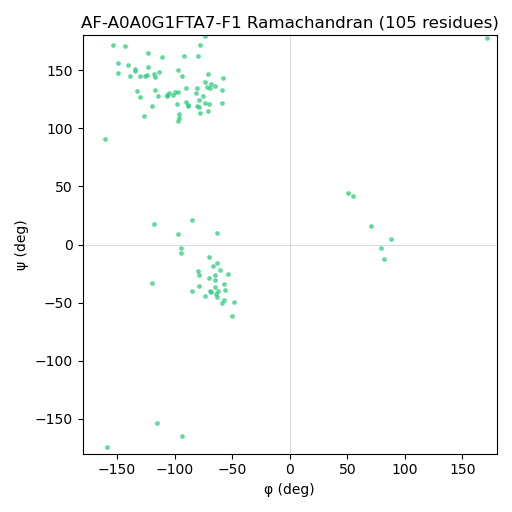00 96.31 87 VAL A O 1
ATOM 681 N N . GLY A 1 88 ? -0.043 -8.840 3.520 1.00 96.25 88 GLY A N 1
ATOM 682 C CA . GLY A 1 88 ? -0.897 -9.260 2.403 1.00 96.25 88 GLY A CA 1
ATOM 683 C C . GLY A 1 88 ? -0.086 -9.853 1.251 1.00 96.25 88 GLY A C 1
ATOM 684 O O . GLY A 1 88 ? 1.143 -9.920 1.312 1.00 96.25 88 GLY A O 1
ATOM 685 N N . THR A 1 89 ? -0.761 -10.308 0.201 1.00 97.19 89 THR A N 1
ATOM 686 C CA . THR A 1 89 ? -0.130 -10.999 -0.933 1.00 97.19 89 THR A CA 1
ATOM 687 C C . THR A 1 89 ? 0.110 -10.047 -2.096 1.00 97.19 89 THR A C 1
ATOM 689 O O . THR A 1 89 ? -0.844 -9.504 -2.653 1.00 97.19 89 THR A O 1
ATOM 692 N N . MET A 1 90 ? 1.367 -9.897 -2.516 1.00 95.62 90 MET A N 1
ATOM 693 C CA . MET A 1 90 ? 1.729 -9.061 -3.666 1.00 95.62 90 MET A CA 1
ATOM 694 C C . MET A 1 90 ? 1.245 -9.679 -4.977 1.00 95.62 90 MET A C 1
ATOM 696 O O . MET A 1 90 ? 1.425 -10.876 -5.228 1.00 95.62 90 MET A O 1
ATOM 700 N N . ARG A 1 91 ? 0.660 -8.851 -5.834 1.00 96.44 91 ARG A N 1
ATOM 701 C CA . ARG A 1 91 ? 0.217 -9.194 -7.188 1.00 96.44 91 ARG A CA 1
ATOM 702 C C . ARG A 1 91 ? 1.036 -8.401 -8.206 1.00 96.44 91 ARG A C 1
ATOM 704 O O . ARG A 1 91 ? 2.210 -8.126 -7.964 1.00 96.44 91 ARG A O 1
ATOM 711 N N . ASP A 1 92 ? 0.467 -8.162 -9.381 1.00 94.12 92 ASP A N 1
ATOM 712 C CA . ASP A 1 92 ? 1.119 -7.401 -10.441 1.00 94.12 92 ASP A CA 1
ATOM 713 C C . ASP A 1 92 ? 1.011 -5.885 -10.179 1.00 94.12 92 ASP A C 1
ATOM 715 O O . ASP A 1 92 ? 0.178 -5.421 -9.402 1.00 94.12 92 ASP A O 1
ATOM 719 N N . MET A 1 93 ? 1.864 -5.116 -10.849 1.00 94.50 93 MET A N 1
ATOM 720 C CA . MET A 1 93 ? 1.763 -3.679 -11.005 1.00 94.50 93 MET A CA 1
ATOM 721 C C . MET A 1 93 ? 1.106 -3.309 -12.339 1.00 94.50 93 MET A C 1
ATOM 723 O O . MET A 1 93 ? 1.564 -3.729 -13.405 1.00 94.50 93 MET A O 1
ATOM 727 N N . SER A 1 94 ? 0.119 -2.420 -12.307 1.00 93.62 94 SER A N 1
ATOM 728 C CA . SER A 1 94 ? -0.487 -1.818 -13.497 1.00 93.62 94 SER A CA 1
ATOM 729 C C . SER A 1 94 ? -0.596 -0.305 -13.328 1.00 93.62 94 SER A C 1
ATOM 731 O O . SER A 1 94 ? -1.029 0.168 -12.285 1.00 93.62 94 SER A O 1
ATOM 733 N N . ILE A 1 95 ? -0.179 0.463 -14.342 1.00 91.75 95 ILE A N 1
ATOM 734 C CA . ILE A 1 95 ? -0.274 1.939 -14.366 1.00 91.75 95 ILE A CA 1
ATOM 735 C C . ILE A 1 95 ? 0.301 2.589 -13.080 1.00 91.75 95 ILE A C 1
ATOM 737 O O . ILE A 1 95 ? -0.306 3.468 -12.479 1.00 91.75 95 ILE A O 1
ATOM 741 N N . GLY A 1 96 ? 1.470 2.126 -12.617 1.00 92.62 96 GLY A N 1
ATOM 742 C CA . GLY A 1 96 ? 2.118 2.653 -11.403 1.00 92.62 96 GLY A CA 1
ATOM 743 C C . GLY A 1 96 ? 1.417 2.287 -10.086 1.00 92.62 96 GLY A C 1
ATOM 744 O O . GLY A 1 96 ? 1.672 2.901 -9.052 1.00 92.62 96 GLY A O 1
ATOM 745 N N . ILE A 1 97 ? 0.521 1.303 -10.089 1.00 95.56 97 ILE A N 1
ATOM 746 C CA . ILE A 1 97 ? -0.145 0.801 -8.885 1.00 95.56 97 ILE A CA 1
ATOM 747 C C . ILE A 1 97 ? 0.205 -0.669 -8.735 1.00 95.56 97 ILE A C 1
ATOM 749 O O . ILE A 1 97 ? -0.084 -1.470 -9.621 1.00 95.56 97 ILE A O 1
ATOM 753 N N . ILE A 1 98 ? 0.856 -1.016 -7.631 1.00 96.44 98 ILE A N 1
ATOM 754 C CA . ILE A 1 98 ? 1.147 -2.394 -7.257 1.00 96.44 98 ILE A CA 1
ATOM 755 C C . ILE A 1 98 ? -0.028 -2.921 -6.443 1.00 96.44 98 ILE A C 1
ATOM 757 O O . ILE A 1 98 ? -0.334 -2.389 -5.372 1.00 96.44 98 ILE A O 1
ATOM 761 N N . ASP A 1 99 ? -0.664 -3.979 -6.927 1.00 96.94 99 ASP A N 1
ATOM 762 C CA . ASP A 1 99 ? -1.783 -4.590 -6.225 1.00 96.94 99 ASP A CA 1
ATOM 763 C C . ASP A 1 99 ? -1.288 -5.507 -5.105 1.00 96.94 99 ASP A C 1
ATOM 765 O O . ASP A 1 99 ? -0.411 -6.355 -5.290 1.00 96.94 99 ASP A O 1
ATOM 769 N N . MET A 1 100 ? -1.908 -5.384 -3.939 1.00 97.31 100 MET A N 1
ATOM 770 C CA . MET A 1 100 ? -1.706 -6.261 -2.796 1.00 97.31 100 MET A CA 1
ATOM 771 C C . MET A 1 100 ? -3.075 -6.714 -2.290 1.00 97.31 100 MET A C 1
ATOM 773 O O . MET A 1 100 ? -3.971 -5.904 -2.078 1.00 97.31 100 MET A O 1
ATOM 777 N N . GLN A 1 101 ? -3.264 -8.023 -2.165 1.00 97.81 101 GLN A N 1
ATOM 778 C CA . GLN A 1 101 ? -4.557 -8.639 -1.853 1.00 97.81 101 GLN A CA 1
ATOM 779 C C . GLN A 1 101 ? -4.549 -9.255 -0.455 1.00 97.81 101 GLN A C 1
ATOM 781 O O . GLN A 1 101 ? -3.480 -9.546 0.089 1.00 97.81 101 GLN A O 1
ATOM 786 N N . ASP A 1 102 ? -5.744 -9.492 0.085 1.00 97.31 102 ASP A N 1
ATOM 787 C CA . ASP A 1 102 ? -5.954 -10.115 1.397 1.00 97.31 102 ASP A CA 1
ATOM 788 C C . ASP A 1 102 ? -5.212 -9.370 2.518 1.00 97.31 102 ASP A C 1
ATOM 790 O O . ASP A 1 102 ? -4.569 -9.971 3.381 1.00 97.31 102 ASP A O 1
ATOM 794 N N . CYS A 1 103 ? -5.262 -8.037 2.465 1.00 97.62 103 CYS A N 1
ATOM 795 C CA . CYS A 1 103 ? -4.532 -7.185 3.383 1.00 97.62 103 CYS A CA 1
ATOM 796 C C . CYS A 1 103 ? -5.104 -7.209 4.800 1.00 97.62 103 CYS A C 1
ATOM 798 O O . CYS A 1 103 ? -6.316 -7.277 5.013 1.00 97.62 103 CYS A O 1
ATOM 800 N N . GLN A 1 104 ? -4.206 -7.076 5.773 1.00 97.12 104 GLN A N 1
ATOM 801 C CA . GLN A 1 104 ? -4.507 -6.915 7.193 1.00 97.12 104 GLN A CA 1
ATOM 802 C C . GLN A 1 104 ? -3.581 -5.862 7.806 1.00 97.12 104 GLN A C 1
ATOM 804 O O . GLN A 1 104 ? -2.412 -5.759 7.424 1.00 97.12 104 GLN A O 1
ATOM 809 N N . LEU A 1 105 ? -4.088 -5.088 8.770 1.00 96.56 105 LEU A N 1
ATOM 810 C CA . LEU A 1 105 ? -3.246 -4.216 9.589 1.00 96.56 105 LEU A CA 1
ATOM 811 C C . LEU A 1 105 ? -2.411 -5.064 10.553 1.00 96.56 105 LEU A C 1
ATOM 813 O O . LEU A 1 105 ? -2.930 -5.970 11.207 1.00 96.56 105 LEU A O 1
ATOM 817 N N . VAL A 1 106 ? -1.128 -4.739 10.673 1.00 94.56 106 VAL A N 1
ATOM 818 C CA . VAL A 1 106 ? -0.257 -5.300 11.710 1.00 94.56 106 VAL A CA 1
ATOM 819 C C . VAL A 1 10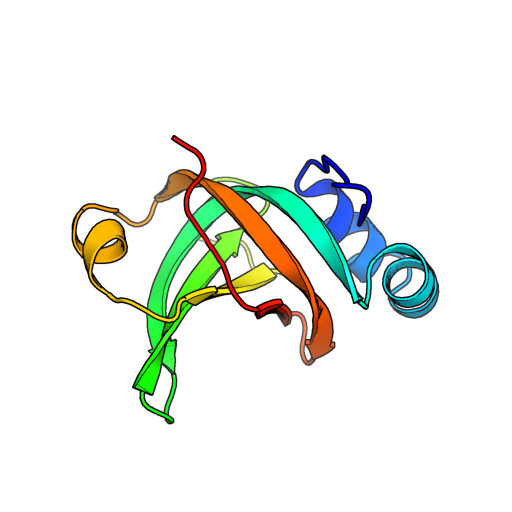6 ? -0.371 -4.411 12.948 1.00 94.56 106 VAL A C 1
ATOM 821 O O . VAL A 1 106 ? -0.089 -3.215 12.863 1.00 94.56 106 VAL A O 1
ATOM 824 N N . LYS A 1 107 ? -0.829 -4.995 14.061 1.00 83.56 107 LYS A N 1
ATOM 825 C CA . LYS A 1 107 ? -1.035 -4.328 15.359 1.00 83.56 107 LYS A CA 1
ATOM 826 C C . LYS A 1 107 ? 0.221 -4.382 16.223 1.00 83.56 107 LYS A C 1
ATOM 828 O O . LYS A 1 107 ? 0.942 -5.403 16.136 1.00 83.56 107 LYS A O 1
#

Mean predicted aligned error: 3.81 Å

Solvent-accessible surface area (backbone atoms only — not comparable to full-atom values): 5934 Å² total; per-residue (Å²): 135,84,74,76,42,81,44,62,44,61,57,45,58,39,37,75,73,38,46,70,66,35,41,78,73,37,45,79,37,42,34,33,39,48,31,15,27,71,42,80,51,57,50,99,87,64,51,32,33,39,34,30,27,77,52,77,56,90,80,69,82,68,56,30,36,38,36,28,30,92,65,64,71,78,60,75,77,61,55,72,61,42,77,48,40,37,34,28,32,30,48,64,69,58,97,55,34,33,38,25,39,73,33,44,78,63,129

Radius of gyration: 12.78 Å; Cα contacts (8 Å, |Δi|>4): 235; chains: 1; bounding box: 31×38×30 Å

pLDDT: mean 91.7, std 9.3, range [45.59, 98.19]